Protein AF-A0A433PG69-F1 (afdb_monomer_lite)

Structure (mmCIF, N/CA/C/O backbone):
data_AF-A0A433PG69-F1
#
_entry.id   AF-A0A433PG69-F1
#
loop_
_atom_site.group_PDB
_atom_site.id
_atom_site.type_symbol
_atom_site.label_atom_id
_atom_site.label_alt_id
_atom_site.label_comp_id
_atom_site.label_asym_id
_atom_site.label_entity_id
_atom_site.label_seq_id
_atom_site.pdbx_PDB_ins_code
_atom_site.Cartn_x
_atom_site.Cartn_y
_atom_site.Cartn_z
_atom_site.occupancy
_atom_site.B_iso_or_equiv
_atom_site.auth_seq_id
_atom_site.auth_comp_id
_atom_site.auth_asym_id
_atom_site.auth_atom_id
_atom_site.pdbx_PDB_model_num
ATOM 1 N N . MET A 1 1 ? 30.276 79.316 -25.575 1.00 38.56 1 MET A N 1
ATOM 2 C CA . MET A 1 1 ? 28.998 79.112 -24.863 1.00 38.56 1 MET A CA 1
ATOM 3 C C . MET A 1 1 ? 28.875 77.632 -24.546 1.00 38.56 1 MET A C 1
ATOM 5 O O . MET A 1 1 ? 28.709 76.839 -25.461 1.00 38.56 1 MET A O 1
ATOM 9 N N . ALA A 1 2 ? 29.092 77.260 -23.285 1.00 39.97 2 ALA A N 1
ATOM 10 C CA . ALA A 1 2 ? 28.993 75.883 -22.815 1.00 39.97 2 ALA A CA 1
ATOM 11 C C . ALA A 1 2 ? 27.543 75.619 -22.382 1.00 39.97 2 ALA A C 1
ATOM 13 O O . ALA A 1 2 ? 27.059 76.247 -21.444 1.00 39.97 2 ALA A O 1
ATOM 14 N N . GLY A 1 3 ? 26.840 74.743 -23.101 1.00 41.34 3 GLY A N 1
ATOM 15 C CA . GLY A 1 3 ? 25.512 74.270 -22.710 1.00 41.34 3 GLY A CA 1
ATOM 16 C C . GLY A 1 3 ? 25.641 73.244 -21.586 1.00 41.34 3 GLY A C 1
ATOM 17 O O . GLY A 1 3 ? 26.355 72.252 -21.732 1.00 41.34 3 GLY A O 1
ATOM 18 N N . ALA A 1 4 ? 24.996 73.511 -20.454 1.00 46.56 4 ALA A N 1
ATOM 19 C CA . ALA A 1 4 ? 25.028 72.675 -19.263 1.00 46.56 4 ALA A CA 1
ATOM 20 C C . ALA A 1 4 ? 24.478 71.261 -19.537 1.00 46.56 4 ALA A C 1
ATOM 22 O O . ALA A 1 4 ? 23.396 71.104 -20.103 1.00 46.56 4 ALA A O 1
ATOM 23 N N . ARG A 1 5 ? 25.207 70.225 -19.098 1.00 48.91 5 ARG A N 1
ATOM 24 C CA . ARG A 1 5 ? 24.688 68.853 -19.004 1.00 48.91 5 ARG A CA 1
A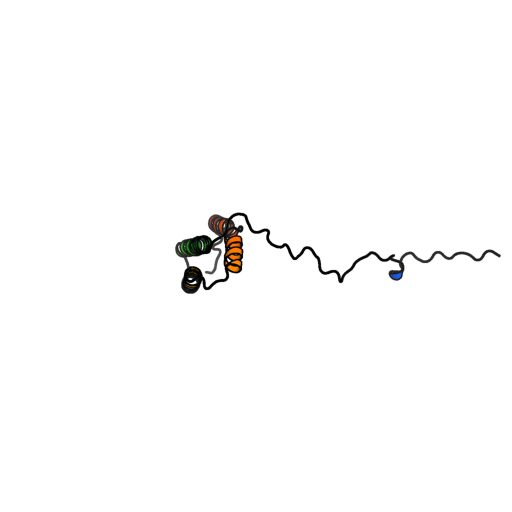TOM 25 C C . ARG A 1 5 ? 23.750 68.780 -17.801 1.00 48.91 5 ARG A C 1
ATOM 27 O O . ARG A 1 5 ? 24.201 68.890 -16.665 1.00 48.91 5 ARG A O 1
ATOM 34 N N . ILE A 1 6 ? 22.460 68.608 -18.057 1.00 53.56 6 ILE A N 1
ATOM 35 C CA . ILE A 1 6 ? 21.463 68.331 -17.019 1.00 53.56 6 ILE A CA 1
ATOM 36 C C . ILE A 1 6 ? 21.668 66.872 -16.563 1.00 53.56 6 ILE A C 1
ATOM 38 O O . ILE A 1 6 ? 21.671 65.989 -17.425 1.00 53.56 6 ILE A O 1
ATOM 42 N N . PRO A 1 7 ? 21.856 66.574 -15.264 1.00 53.19 7 PRO A N 1
ATOM 43 C CA . PRO A 1 7 ? 21.879 65.198 -14.781 1.00 53.19 7 PRO A CA 1
ATOM 44 C C . PRO A 1 7 ? 20.455 64.637 -14.847 1.00 53.19 7 PRO A C 1
ATOM 46 O O . PRO A 1 7 ? 19.538 65.197 -14.246 1.00 53.19 7 PRO A O 1
ATOM 49 N N . LEU A 1 8 ? 20.255 63.552 -15.594 1.00 56.69 8 LEU A N 1
ATOM 50 C CA . LEU A 1 8 ? 18.979 62.835 -15.610 1.00 56.69 8 LEU A CA 1
ATOM 51 C C . LEU A 1 8 ? 18.715 62.230 -14.216 1.00 56.69 8 LEU A C 1
ATOM 53 O O . LEU A 1 8 ? 19.635 61.659 -13.625 1.00 56.69 8 LEU A O 1
ATOM 57 N N . PRO A 1 9 ? 17.492 62.348 -13.666 1.00 52.53 9 PRO A N 1
ATOM 58 C CA . PRO A 1 9 ? 17.159 61.774 -12.369 1.00 52.53 9 PRO A CA 1
ATOM 59 C C . PRO A 1 9 ? 17.228 60.240 -12.406 1.00 52.53 9 PRO A C 1
ATOM 61 O O . PRO A 1 9 ? 16.710 59.593 -13.312 1.00 52.53 9 PRO A O 1
ATOM 64 N N . SER A 1 10 ? 17.857 59.681 -11.373 1.00 56.66 10 SER A N 1
ATOM 65 C CA . SER A 1 10 ? 18.294 58.285 -11.197 1.00 56.66 10 SER A CA 1
ATOM 66 C C . SER A 1 10 ? 17.183 57.214 -11.098 1.00 56.66 10 SER A C 1
ATOM 68 O O . SER A 1 10 ? 17.450 56.121 -10.607 1.00 56.66 10 SER A O 1
ATOM 70 N N . ASN A 1 11 ? 15.953 57.494 -11.537 1.00 56.56 11 ASN A N 1
ATOM 71 C CA . ASN A 1 11 ? 14.779 56.637 -11.299 1.00 56.56 11 ASN A CA 1
ATOM 72 C C . ASN A 1 11 ? 13.997 56.278 -12.576 1.00 56.56 11 ASN A C 1
ATOM 74 O O . ASN A 1 11 ? 12.788 56.052 -12.521 1.00 56.56 11 ASN A O 1
ATOM 78 N N . ASP A 1 12 ? 14.657 56.222 -13.733 1.00 49.34 12 ASP A N 1
ATOM 79 C CA . ASP A 1 12 ? 14.021 55.678 -14.933 1.00 49.34 12 ASP A CA 1
ATOM 80 C C . ASP A 1 12 ? 14.114 54.141 -14.914 1.00 49.34 12 ASP A C 1
ATOM 82 O O . ASP A 1 12 ? 15.195 53.572 -15.063 1.00 49.34 12 ASP A O 1
ATOM 86 N N . PHE A 1 13 ? 12.981 53.451 -14.742 1.00 54.41 13 PHE A N 1
ATOM 87 C CA . PHE A 1 13 ? 12.897 51.981 -14.821 1.00 54.41 13 PHE A CA 1
ATOM 88 C C . PHE A 1 13 ? 13.394 51.432 -16.168 1.00 54.41 13 PHE A C 1
ATOM 90 O O . PHE A 1 13 ? 13.739 50.257 -16.264 1.00 54.41 13 PHE A O 1
ATOM 97 N N . ARG A 1 14 ? 13.446 52.270 -17.212 1.00 53.59 14 ARG A N 1
ATOM 98 C CA . ARG A 1 14 ? 13.968 51.910 -18.538 1.00 53.59 14 ARG A CA 1
ATOM 99 C C . ARG A 1 14 ? 15.491 51.982 -18.639 1.00 53.59 14 ARG A C 1
ATOM 101 O O . ARG A 1 14 ? 16.045 51.506 -19.623 1.00 53.59 14 ARG A O 1
ATOM 108 N N . ALA A 1 15 ? 16.156 52.580 -17.652 1.00 53.00 15 ALA A N 1
ATOM 109 C CA . ALA A 1 15 ? 17.611 52.697 -17.592 1.00 53.00 15 ALA A CA 1
ATOM 110 C C . ALA A 1 15 ? 18.268 51.573 -16.775 1.00 53.00 15 ALA A C 1
ATOM 112 O O . ALA A 1 15 ? 19.483 51.582 -16.577 1.00 53.00 15 ALA A O 1
ATOM 113 N N . LEU A 1 16 ? 17.490 50.589 -16.314 1.00 50.09 16 LEU A N 1
ATOM 114 C CA . LEU A 1 16 ? 18.051 49.331 -15.853 1.00 50.09 16 LEU A CA 1
ATOM 115 C C . LEU A 1 16 ? 18.564 48.594 -17.092 1.00 50.09 16 LEU A C 1
ATOM 117 O O . LEU A 1 16 ? 17.782 48.061 -17.880 1.00 50.09 16 LEU A O 1
ATOM 121 N N . SER A 1 17 ? 19.889 48.607 -17.268 1.00 54.78 17 SER A N 1
ATOM 122 C CA . SER A 1 17 ? 20.630 47.647 -18.091 1.00 54.78 17 SER A CA 1
ATOM 123 C C . SER A 1 17 ? 19.962 46.274 -18.013 1.00 54.78 17 SER A C 1
ATOM 125 O O . SER A 1 17 ? 19.492 45.940 -16.923 1.00 54.78 17 SER A O 1
ATOM 127 N N . PRO A 1 18 ? 19.913 45.492 -19.109 1.00 50.69 18 PRO A N 1
ATOM 128 C CA . PRO A 1 18 ? 19.205 44.220 -19.168 1.00 50.69 18 PRO A CA 1
ATOM 129 C C . PRO A 1 18 ? 19.797 43.260 -18.136 1.00 50.69 18 PRO A C 1
ATOM 131 O O . PRO A 1 18 ? 20.700 42.484 -18.422 1.00 50.69 18 PRO A O 1
ATOM 134 N N . LEU A 1 19 ? 19.303 43.345 -16.903 1.00 52.72 19 LEU A N 1
ATOM 135 C CA . LEU A 1 19 ? 19.381 42.274 -15.945 1.00 52.72 19 LEU A CA 1
ATOM 136 C C . LEU A 1 19 ? 18.608 41.170 -16.644 1.00 52.72 19 LEU A C 1
ATOM 138 O O . LEU A 1 19 ? 17.397 41.294 -16.838 1.00 52.72 19 LEU A O 1
ATOM 142 N N . GLU A 1 20 ? 19.356 40.175 -17.107 1.00 55.28 20 GLU A N 1
ATOM 143 C CA . GLU A 1 20 ? 18.921 38.914 -17.695 1.00 55.28 20 GLU A CA 1
ATOM 144 C C . GLU A 1 20 ? 18.031 38.162 -16.696 1.00 55.28 20 GLU A C 1
ATOM 146 O O . GLU A 1 20 ? 18.357 37.103 -16.177 1.00 55.28 20 GLU A O 1
ATOM 151 N N . TYR A 1 21 ? 16.881 38.734 -16.367 1.00 56.00 21 TYR A N 1
ATOM 152 C CA . TYR A 1 21 ? 15.783 38.040 -15.738 1.00 56.00 21 TYR A CA 1
ATOM 153 C C . TYR A 1 21 ? 14.950 37.484 -16.879 1.00 56.00 21 TYR A C 1
ATOM 155 O O . TYR A 1 21 ? 13.948 38.059 -17.308 1.00 56.00 21 TYR A O 1
ATOM 163 N N . HIS A 1 22 ? 15.412 36.350 -17.402 1.00 60.66 22 HIS A N 1
ATOM 164 C CA . HIS A 1 22 ? 14.621 35.472 -18.246 1.00 60.66 22 HIS A CA 1
ATOM 165 C C . HIS A 1 22 ? 13.474 34.903 -17.403 1.00 60.66 22 HIS A C 1
ATOM 167 O O . HIS A 1 22 ? 13.497 33.766 -16.952 1.00 60.66 22 HIS A O 1
ATOM 173 N N . TRP A 1 23 ? 12.436 35.714 -17.188 1.00 62.03 23 TRP A N 1
ATOM 174 C CA . TRP A 1 23 ? 11.195 35.309 -16.514 1.00 62.03 23 TRP A CA 1
ATOM 175 C C . TRP A 1 23 ? 10.436 34.213 -17.276 1.00 62.03 23 TRP A C 1
ATOM 177 O O . TRP A 1 23 ? 9.468 33.654 -16.774 1.00 62.03 23 TRP A O 1
ATOM 187 N N . ASN A 1 24 ? 10.892 33.917 -18.494 1.00 58.25 24 ASN A N 1
ATOM 188 C CA . ASN A 1 24 ? 10.365 32.890 -19.374 1.00 58.25 24 ASN A CA 1
ATOM 189 C C . ASN A 1 24 ? 11.301 31.686 -19.534 1.00 58.25 24 ASN A C 1
ATOM 191 O O . ASN A 1 24 ? 11.001 30.816 -20.347 1.00 58.25 24 ASN A O 1
ATOM 195 N N . ASP A 1 25 ? 12.413 31.625 -18.793 1.00 63.03 25 ASP A N 1
ATOM 196 C CA . ASP A 1 25 ? 13.157 30.376 -18.677 1.00 63.03 25 ASP A CA 1
ATOM 197 C C . ASP A 1 25 ? 12.454 29.516 -17.623 1.00 63.03 25 ASP A C 1
ATOM 199 O O . ASP A 1 25 ? 12.473 29.862 -16.434 1.00 63.03 25 ASP A O 1
ATOM 203 N N . PRO A 1 26 ? 11.792 28.408 -18.012 1.00 62.34 26 PRO A N 1
ATOM 204 C CA . PRO A 1 26 ? 11.292 27.480 -17.018 1.00 62.34 26 PRO A CA 1
ATOM 205 C C . PRO A 1 26 ? 12.494 27.011 -16.186 1.00 62.34 26 PRO A C 1
ATOM 207 O O . PRO A 1 26 ? 13.546 26.702 -16.756 1.00 62.34 26 PRO A O 1
ATOM 210 N N . PRO A 1 27 ? 12.387 26.954 -14.849 1.00 61.84 27 PRO A N 1
ATOM 211 C CA . PRO A 1 27 ? 13.502 26.530 -14.019 1.00 61.84 27 PRO A CA 1
ATOM 212 C C . PRO A 1 27 ? 13.983 25.151 -14.486 1.00 61.84 27 PRO A C 1
ATOM 214 O O . PRO A 1 27 ? 13.278 24.158 -14.350 1.00 61.84 27 PRO A O 1
ATOM 217 N N . GLN A 1 28 ? 15.201 25.052 -15.023 1.00 58.69 28 GLN A N 1
ATOM 218 C CA . GLN A 1 28 ? 15.724 23.770 -15.523 1.00 58.69 28 GLN A CA 1
ATOM 219 C C . GLN A 1 28 ? 15.949 22.733 -14.401 1.00 58.69 28 GLN A C 1
ATOM 221 O O . GLN A 1 28 ? 16.216 21.567 -14.671 1.00 58.69 28 GLN A O 1
ATOM 226 N N . LYS A 1 29 ? 15.816 23.145 -13.131 1.00 56.44 29 LYS A N 1
ATOM 227 C CA . LYS A 1 29 ? 16.073 22.334 -11.931 1.00 56.44 29 LYS A CA 1
ATOM 228 C C . LYS A 1 29 ? 14.846 21.650 -11.314 1.00 56.44 29 LYS A C 1
ATOM 230 O O . LYS A 1 29 ? 15.004 20.967 -10.310 1.00 56.44 29 LYS A O 1
ATOM 235 N N . ILE A 1 30 ? 13.636 21.808 -11.859 1.00 57.38 30 ILE A N 1
ATOM 236 C CA . ILE A 1 30 ? 12.462 21.066 -11.339 1.00 57.38 30 ILE A CA 1
ATOM 237 C C . ILE A 1 30 ? 12.413 19.608 -11.809 1.00 57.38 30 ILE A C 1
ATOM 239 O O . ILE A 1 30 ? 11.735 18.797 -11.187 1.00 57.38 30 ILE A O 1
ATOM 243 N N . PHE A 1 31 ? 13.166 19.244 -12.848 1.00 56.09 31 PHE A N 1
ATOM 244 C CA . PHE A 1 31 ? 13.256 17.865 -13.324 1.00 56.09 31 PHE A CA 1
ATOM 245 C C . PHE A 1 31 ? 14.516 17.194 -12.774 1.00 56.09 31 PHE A C 1
ATOM 247 O O . PHE A 1 31 ? 15.484 16.966 -13.498 1.00 56.09 31 PHE A O 1
ATOM 254 N N . HIS A 1 32 ? 14.516 16.866 -11.482 1.00 55.31 32 HIS A N 1
ATOM 255 C CA . HIS A 1 32 ? 15.452 15.858 -10.995 1.00 55.31 32 HIS A CA 1
ATOM 256 C C . HIS A 1 32 ? 15.008 14.519 -11.582 1.00 55.31 32 HIS A C 1
ATOM 258 O O . HIS A 1 32 ? 13.983 13.963 -11.192 1.00 55.31 32 HIS A O 1
ATOM 264 N N . LYS A 1 33 ? 15.755 14.018 -12.568 1.00 56.84 33 LYS A N 1
ATOM 265 C CA . LYS A 1 33 ? 15.662 12.614 -12.953 1.00 56.84 33 LYS A CA 1
ATOM 266 C C . LYS A 1 33 ? 16.131 11.836 -11.726 1.00 56.84 33 LYS A C 1
ATOM 268 O O . LYS A 1 33 ? 17.298 11.972 -11.360 1.00 56.84 33 LYS A O 1
ATOM 273 N N . HIS A 1 34 ? 15.216 11.134 -11.056 1.00 52.44 34 HIS A N 1
ATOM 274 C CA . HIS A 1 34 ? 15.583 10.233 -9.970 1.00 52.44 34 HIS A CA 1
ATOM 275 C C . HIS A 1 34 ? 16.703 9.333 -10.494 1.00 52.44 34 HIS A C 1
ATOM 277 O O . HIS A 1 34 ? 16.566 8.700 -11.543 1.00 52.44 34 HIS A O 1
ATOM 283 N N . VAL A 1 35 ? 17.859 9.419 -9.840 1.00 53.06 35 VAL A N 1
ATOM 284 C CA . VAL A 1 35 ? 18.940 8.462 -10.041 1.00 53.06 35 VAL A CA 1
ATOM 285 C C . VAL A 1 35 ? 18.376 7.171 -9.485 1.00 53.06 35 VAL A C 1
ATOM 287 O O . VAL A 1 35 ? 17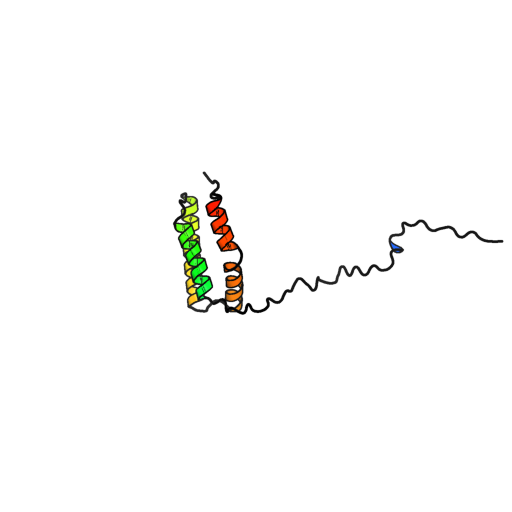.971 7.167 -8.326 1.00 53.06 35 VAL A O 1
ATOM 290 N N . ASP A 1 36 ? 18.257 6.149 -10.332 1.00 51.62 36 ASP A N 1
ATOM 291 C CA . ASP A 1 36 ? 17.770 4.832 -9.940 1.00 51.62 36 ASP A CA 1
ATOM 292 C C . ASP A 1 36 ? 18.490 4.426 -8.645 1.00 51.62 36 ASP A C 1
ATOM 294 O O . ASP A 1 36 ? 19.710 4.255 -8.640 1.00 51.62 36 ASP A O 1
ATOM 298 N N . SER A 1 37 ? 17.761 4.386 -7.526 1.00 50.69 37 SER A N 1
ATOM 299 C CA . SER A 1 37 ? 18.311 3.928 -6.254 1.00 50.69 37 SER A CA 1
ATOM 300 C C . SER A 1 37 ? 18.906 2.536 -6.468 1.00 50.69 37 SER A C 1
ATOM 302 O O . SER A 1 37 ? 18.243 1.659 -7.017 1.00 50.69 37 SER A O 1
ATOM 304 N N . ASP A 1 38 ? 20.145 2.317 -6.012 1.00 53.47 38 ASP A N 1
ATOM 305 C CA . ASP A 1 38 ? 20.901 1.057 -6.171 1.00 53.47 38 ASP A CA 1
ATOM 306 C C . ASP A 1 38 ? 20.214 -0.175 -5.534 1.00 53.47 38 ASP A C 1
ATOM 308 O O . ASP A 1 38 ? 20.697 -1.302 -5.648 1.00 53.47 38 ASP A O 1
ATOM 312 N N . HIS A 1 39 ? 19.081 0.029 -4.858 1.00 54.88 39 HIS A N 1
ATOM 313 C CA . HIS A 1 39 ? 18.239 -1.018 -4.303 1.00 54.88 39 HIS A CA 1
ATOM 314 C C . HIS A 1 39 ? 16.962 -1.098 -5.141 1.00 54.88 39 HIS A C 1
ATOM 316 O O . HIS A 1 39 ? 16.188 -0.138 -5.150 1.00 54.88 39 HIS A O 1
ATOM 322 N N . PRO A 1 40 ? 16.718 -2.211 -5.855 1.00 61.06 40 PRO A N 1
ATOM 323 C CA . PRO A 1 40 ? 15.474 -2.381 -6.579 1.00 61.06 40 PRO A CA 1
ATOM 324 C C . PRO A 1 40 ? 14.343 -2.463 -5.555 1.00 61.06 40 PRO A C 1
ATOM 326 O O . PRO A 1 40 ? 14.140 -3.503 -4.930 1.00 61.06 40 PRO A O 1
ATOM 329 N N . ILE A 1 41 ? 13.624 -1.356 -5.364 1.00 68.50 41 ILE A N 1
ATOM 330 C CA . ILE A 1 41 ? 12.401 -1.385 -4.578 1.00 68.50 41 ILE A CA 1
ATOM 331 C C . ILE A 1 41 ? 11.377 -2.175 -5.382 1.00 68.50 41 ILE A C 1
ATOM 333 O O . ILE A 1 41 ? 10.949 -1.753 -6.461 1.00 68.50 41 ILE A O 1
ATOM 337 N N . ASP A 1 42 ? 11.040 -3.354 -4.873 1.00 80.50 42 ASP A N 1
ATOM 338 C CA . ASP A 1 42 ? 10.162 -4.299 -5.534 1.00 80.50 42 ASP A CA 1
ATOM 339 C C . ASP A 1 42 ? 8.727 -4.222 -4.992 1.00 80.50 42 ASP A C 1
ATOM 341 O O . ASP A 1 42 ? 8.420 -3.606 -3.966 1.00 80.50 42 ASP A O 1
ATOM 345 N N . ALA A 1 43 ? 7.801 -4.841 -5.723 1.00 86.81 43 ALA A N 1
ATOM 346 C CA . ALA A 1 43 ? 6.388 -4.865 -5.349 1.00 86.81 43 ALA A CA 1
ATOM 347 C C . ALA A 1 43 ? 6.160 -5.526 -3.979 1.00 86.81 43 ALA A C 1
ATOM 349 O O . ALA A 1 43 ? 5.205 -5.184 -3.276 1.00 86.81 43 ALA A O 1
ATOM 350 N N . GLN A 1 44 ? 7.051 -6.446 -3.596 1.00 88.00 44 GLN A N 1
ATOM 351 C CA . GLN A 1 44 ? 6.992 -7.158 -2.331 1.00 88.00 44 GLN A CA 1
ATOM 352 C C . GLN A 1 44 ? 7.255 -6.213 -1.156 1.00 88.00 44 GLN A C 1
ATOM 354 O O . GLN A 1 44 ? 6.470 -6.198 -0.208 1.00 88.00 44 GLN A O 1
ATOM 359 N N . TYR A 1 45 ? 8.279 -5.365 -1.247 1.00 87.00 45 TYR A N 1
ATOM 360 C CA . TYR A 1 45 ? 8.559 -4.350 -0.235 1.00 87.00 45 TYR A CA 1
ATOM 361 C C . TYR A 1 45 ? 7.370 -3.401 -0.026 1.00 87.00 45 TYR A C 1
ATOM 363 O O . TYR A 1 45 ? 6.907 -3.207 1.101 1.00 87.00 45 TYR A O 1
ATOM 371 N N . VAL A 1 46 ? 6.809 -2.857 -1.114 1.00 88.81 46 VAL A N 1
ATOM 372 C CA . VAL A 1 46 ? 5.652 -1.941 -1.048 1.00 88.81 46 VAL A CA 1
ATOM 373 C C . VAL A 1 46 ? 4.456 -2.616 -0.373 1.00 88.81 46 VAL A C 1
ATOM 375 O O . VAL A 1 46 ? 3.795 -2.027 0.487 1.00 88.81 46 VAL A O 1
ATOM 378 N N . LYS A 1 47 ? 4.185 -3.874 -0.729 1.00 90.69 47 LYS A N 1
ATOM 379 C CA . LYS A 1 47 ? 3.115 -4.679 -0.133 1.00 90.69 47 LYS A CA 1
ATOM 380 C C . LYS A 1 47 ? 3.308 -4.855 1.370 1.00 90.69 47 LYS A C 1
ATOM 382 O O . LYS A 1 47 ? 2.360 -4.642 2.129 1.00 90.69 47 LYS A O 1
ATOM 387 N N . GLU A 1 48 ? 4.510 -5.226 1.800 1.00 89.00 48 GLU A N 1
ATOM 388 C CA . GLU A 1 48 ? 4.832 -5.440 3.212 1.00 89.00 48 GLU A CA 1
ATOM 389 C C . GLU A 1 48 ? 4.640 -4.166 4.036 1.00 89.00 48 GLU A C 1
ATOM 391 O O . GLU A 1 48 ? 3.977 -4.204 5.077 1.00 89.00 48 GLU A O 1
ATOM 396 N N . VAL A 1 49 ? 5.126 -3.025 3.539 1.00 87.50 49 VAL A N 1
ATOM 397 C CA . VAL A 1 49 ? 4.973 -1.734 4.221 1.00 87.50 49 VAL A CA 1
ATOM 398 C C . VAL A 1 49 ? 3.502 -1.337 4.336 1.00 87.50 49 VAL A C 1
ATOM 400 O O . VAL A 1 49 ? 3.019 -1.060 5.437 1.00 87.50 49 VAL A O 1
ATOM 403 N N . VAL A 1 50 ? 2.754 -1.349 3.229 1.00 88.69 50 VAL A N 1
ATOM 404 C CA . VAL A 1 50 ? 1.343 -0.926 3.215 1.00 88.69 50 VAL A CA 1
ATOM 405 C C . VAL A 1 50 ? 0.481 -1.833 4.099 1.00 88.69 50 VAL A C 1
ATOM 407 O O . VAL A 1 50 ? -0.377 -1.350 4.847 1.00 88.69 50 VAL A O 1
ATOM 410 N N . MET A 1 51 ? 0.717 -3.147 4.065 1.00 89.62 51 MET A N 1
ATOM 411 C CA . MET A 1 51 ? 0.022 -4.087 4.943 1.00 89.62 51 MET A CA 1
ATOM 412 C C . MET A 1 51 ? 0.401 -3.911 6.416 1.00 89.62 51 MET A C 1
ATOM 414 O O . MET A 1 51 ? -0.480 -3.997 7.276 1.00 89.62 51 MET A O 1
ATOM 418 N N . GLY A 1 52 ? 1.675 -3.641 6.710 1.00 86.69 52 GLY A N 1
ATOM 419 C CA . GLY A 1 52 ? 2.155 -3.345 8.058 1.00 86.69 52 GLY A CA 1
ATOM 420 C C . GLY A 1 52 ? 1.460 -2.120 8.651 1.00 86.69 52 GLY A C 1
ATOM 421 O O . GLY A 1 52 ? 0.884 -2.200 9.736 1.00 86.69 52 GLY A O 1
ATOM 422 N N . VAL A 1 53 ? 1.396 -1.022 7.893 1.00 84.19 53 VAL A N 1
ATOM 423 C CA . VAL A 1 53 ? 0.691 0.204 8.304 1.00 84.19 53 VAL A CA 1
ATOM 424 C C . VAL A 1 53 ? -0.793 -0.066 8.554 1.00 84.19 53 VAL A C 1
ATOM 426 O O . VAL A 1 53 ? -1.337 0.359 9.574 1.00 84.19 53 VAL A O 1
ATOM 429 N N . LEU A 1 54 ? -1.464 -0.822 7.678 1.00 87.00 54 LEU A N 1
ATOM 430 C CA . LEU A 1 54 ? -2.865 -1.193 7.893 1.00 87.00 54 LEU A CA 1
ATOM 431 C C . LEU A 1 54 ? -3.051 -2.009 9.182 1.00 87.00 54 LEU A C 1
ATOM 433 O O . LEU A 1 54 ? -4.027 -1.799 9.908 1.00 87.00 54 LEU A O 1
ATOM 437 N N . ALA A 1 55 ? -2.138 -2.938 9.475 1.00 85.62 55 ALA A N 1
ATOM 438 C CA . ALA A 1 55 ? -2.174 -3.724 10.703 1.00 85.62 55 ALA A CA 1
ATOM 439 C C . ALA A 1 55 ? -2.015 -2.834 11.945 1.00 85.62 55 ALA A C 1
ATOM 441 O O . ALA A 1 55 ? -2.764 -3.000 12.909 1.00 85.62 55 ALA A O 1
ATOM 442 N N . GLU A 1 56 ? -1.121 -1.845 11.904 1.00 81.69 56 GLU A N 1
ATOM 443 C CA . GLU A 1 56 ? -0.989 -0.849 12.970 1.00 81.69 56 GLU A CA 1
ATOM 444 C C . GLU A 1 56 ? -2.269 -0.022 13.138 1.00 81.69 56 GLU A C 1
ATOM 446 O O . GLU A 1 56 ? -2.768 0.118 14.256 1.00 81.69 56 GLU A O 1
ATOM 451 N N . CYS A 1 57 ? -2.867 0.454 12.041 1.00 81.19 57 CYS A N 1
ATOM 452 C CA . CYS A 1 57 ? -4.130 1.192 12.083 1.00 81.19 57 CYS A CA 1
ATOM 453 C C . CYS A 1 57 ? -5.274 0.377 12.704 1.00 81.19 57 CYS A C 1
ATOM 455 O O . CYS A 1 57 ? -6.113 0.936 13.407 1.00 81.19 57 CYS A O 1
ATOM 457 N N . LYS A 1 58 ? -5.301 -0.945 12.493 1.00 83.56 58 LYS A N 1
ATOM 458 C CA . LYS A 1 58 ? -6.297 -1.844 13.101 1.00 83.56 58 LYS A CA 1
ATOM 459 C C . LYS A 1 58 ? -6.143 -1.998 14.611 1.00 83.56 58 LYS A C 1
ATOM 461 O O . LYS A 1 58 ? -7.133 -2.250 15.295 1.00 83.56 58 LYS A O 1
ATOM 466 N N . GLN A 1 59 ? -4.927 -1.864 15.132 1.00 81.44 59 GLN A N 1
ATOM 467 C CA . GLN A 1 59 ? -4.660 -1.964 16.570 1.00 81.44 59 GLN A CA 1
ATOM 468 C C . GLN A 1 59 ? -5.040 -0.686 17.330 1.00 81.44 59 GLN A C 1
ATOM 470 O O . GLN A 1 59 ? -5.146 -0.700 18.558 1.00 81.44 59 GLN A O 1
ATOM 475 N N . LEU A 1 60 ? -5.259 0.422 16.621 1.00 76.56 60 LEU A N 1
ATOM 476 C CA . LEU A 1 60 ? -5.594 1.703 17.229 1.00 76.56 60 LEU A CA 1
ATOM 477 C C . LEU A 1 60 ? -7.065 1.707 17.654 1.00 76.56 60 LEU A C 1
ATOM 479 O O . LEU A 1 60 ? -7.970 1.417 16.867 1.00 76.56 60 LEU A O 1
ATOM 483 N N . LYS A 1 61 ? -7.311 2.034 18.930 1.00 63.44 61 LYS A N 1
ATOM 484 C CA . LYS A 1 61 ? -8.665 2.142 19.490 1.00 63.44 61 LYS A CA 1
ATOM 485 C C . LYS A 1 61 ? -9.434 3.211 18.725 1.00 63.44 61 LYS A C 1
ATOM 487 O O . LYS A 1 61 ? -9.161 4.395 18.887 1.00 63.44 61 LYS A O 1
ATOM 492 N N . SER A 1 62 ? -10.390 2.779 17.911 1.00 63.28 62 SER A N 1
ATOM 493 C CA . SER A 1 62 ? -11.098 3.660 16.990 1.00 63.28 62 SER A CA 1
ATOM 494 C C . SER A 1 62 ? -12.597 3.753 17.296 1.00 63.28 62 SER A C 1
ATOM 496 O O . SER A 1 62 ? -13.270 2.749 17.559 1.00 63.28 62 SER A O 1
ATOM 498 N N . GLY A 1 63 ? -13.124 4.981 17.258 1.00 63.41 63 GLY A N 1
ATOM 499 C CA . GLY A 1 63 ? -14.559 5.275 17.339 1.00 63.41 63 GLY A CA 1
ATOM 500 C C . GLY A 1 63 ? -15.336 4.740 16.125 1.00 63.41 63 GLY A C 1
ATOM 501 O O . GLY A 1 63 ? -14.752 4.283 15.141 1.00 63.41 63 GLY A O 1
ATOM 502 N N . SER A 1 64 ? -16.673 4.781 16.157 1.00 62.47 64 SER A N 1
ATOM 503 C CA . SER A 1 64 ? -17.527 4.173 15.113 1.00 62.47 64 SER A CA 1
ATOM 504 C C . SER A 1 64 ? -17.276 4.722 13.698 1.00 62.47 64 SER A C 1
ATOM 506 O O . SER A 1 64 ? -17.249 3.948 12.740 1.00 62.47 64 SER A O 1
ATOM 508 N N . ALA A 1 65 ? -17.026 6.028 13.556 1.00 61.91 65 ALA A N 1
ATOM 509 C CA . ALA A 1 65 ? -16.680 6.657 12.278 1.00 61.91 65 ALA A CA 1
ATOM 510 C C . ALA A 1 65 ? -15.317 6.177 11.744 1.00 61.91 65 ALA A C 1
ATOM 512 O O . ALA A 1 65 ? -15.186 5.847 10.566 1.00 61.91 65 ALA A O 1
ATOM 513 N N . GLN A 1 66 ? -14.327 6.043 12.628 1.00 78.19 66 GLN A N 1
ATOM 514 C CA . GLN A 1 66 ? -12.985 5.564 12.288 1.00 78.19 66 GLN A CA 1
ATOM 515 C C . GLN A 1 66 ? -13.000 4.087 11.861 1.00 78.19 66 GLN A C 1
ATOM 517 O O . GLN A 1 66 ? -12.273 3.712 10.945 1.00 78.19 66 GLN A O 1
ATOM 522 N N . LYS A 1 67 ? -13.900 3.262 12.421 1.00 82.06 67 LYS A N 1
ATOM 523 C CA . LYS A 1 67 ? -14.098 1.867 11.977 1.00 82.06 67 LYS A CA 1
ATOM 524 C C . LYS A 1 67 ? -14.583 1.762 10.530 1.00 82.06 67 LYS A C 1
ATOM 526 O O . LYS A 1 67 ? -14.155 0.864 9.811 1.00 82.06 67 LYS A O 1
ATOM 531 N N . ARG A 1 68 ? -15.469 2.665 10.089 1.00 86.06 68 ARG A N 1
ATOM 532 C CA . ARG A 1 68 ? -15.963 2.677 8.700 1.00 86.06 68 ARG A CA 1
ATOM 533 C C . ARG A 1 68 ? -14.850 3.047 7.724 1.00 86.06 68 ARG A C 1
ATOM 535 O O . ARG A 1 68 ? -14.708 2.382 6.703 1.00 86.06 68 ARG A O 1
ATOM 542 N N . VAL A 1 69 ? -14.061 4.067 8.061 1.00 87.31 69 VAL A N 1
ATOM 543 C CA . VAL A 1 69 ? -12.895 4.474 7.262 1.00 87.31 69 VAL A CA 1
ATOM 544 C C . VAL A 1 69 ? -11.888 3.331 7.184 1.00 87.31 69 VAL A C 1
ATOM 546 O O . VAL A 1 69 ? -11.472 2.968 6.094 1.00 87.31 69 VAL A O 1
ATOM 549 N N . LEU A 1 70 ? -11.572 2.691 8.312 1.00 88.31 70 LEU A N 1
ATOM 550 C CA . LEU A 1 70 ? -10.651 1.557 8.353 1.00 88.31 70 LEU A CA 1
ATOM 551 C C . LEU A 1 70 ? -11.117 0.384 7.475 1.00 88.31 70 LEU A C 1
ATOM 553 O O . LEU A 1 70 ? -10.305 -0.204 6.768 1.00 88.31 70 LEU A O 1
ATOM 557 N N . ALA A 1 71 ? -12.415 0.065 7.483 1.00 89.56 71 ALA A N 1
ATOM 558 C CA . ALA A 1 71 ? -12.974 -0.999 6.651 1.00 89.56 71 ALA A CA 1
ATOM 559 C C . ALA A 1 71 ? -12.915 -0.678 5.142 1.00 89.56 71 ALA A C 1
ATOM 561 O O . ALA A 1 71 ? -12.636 -1.569 4.338 1.00 89.56 71 ALA A O 1
ATOM 562 N N . ASP A 1 72 ? -13.160 0.578 4.749 1.00 92.06 72 ASP A N 1
ATOM 563 C CA . ASP A 1 72 ? -13.010 1.023 3.355 1.00 92.06 72 ASP A CA 1
ATOM 564 C C . ASP A 1 72 ? -11.539 0.995 2.920 1.00 92.06 72 ASP A C 1
ATOM 566 O O . ASP A 1 72 ? -11.208 0.414 1.885 1.00 92.06 72 ASP A O 1
ATOM 570 N N . THR A 1 73 ? -10.643 1.534 3.751 1.00 90.75 73 THR A N 1
ATOM 571 C CA . THR A 1 73 ? -9.196 1.506 3.519 1.00 90.75 73 THR A CA 1
ATOM 572 C C . THR A 1 73 ? -8.681 0.076 3.387 1.00 90.75 73 THR A C 1
ATOM 574 O O . THR A 1 73 ? -7.948 -0.220 2.449 1.00 90.75 73 THR A O 1
ATOM 577 N N . GLU A 1 74 ? -9.114 -0.847 4.252 1.00 93.62 74 GLU A N 1
ATOM 578 C CA . GLU A 1 74 ? -8.756 -2.265 4.147 1.00 93.62 74 GLU A CA 1
ATOM 579 C C . GLU A 1 74 ? -9.194 -2.873 2.809 1.00 93.62 74 GLU A C 1
ATOM 581 O O . GLU A 1 74 ? -8.425 -3.607 2.188 1.00 93.62 74 GLU A O 1
ATOM 586 N N . ARG A 1 75 ? -10.412 -2.573 2.344 1.00 95.06 75 ARG A N 1
ATOM 587 C CA . ARG A 1 75 ? -10.901 -3.074 1.053 1.00 95.06 75 ARG A CA 1
ATOM 588 C C . ARG A 1 75 ? -10.045 -2.558 -0.104 1.00 95.06 75 ARG A C 1
ATOM 590 O O . ARG A 1 75 ? -9.698 -3.337 -0.988 1.00 95.06 75 ARG A O 1
ATOM 597 N N . ARG A 1 76 ? -9.696 -1.268 -0.094 1.00 95.44 76 ARG A N 1
ATOM 598 C CA . ARG A 1 76 ? -8.859 -0.654 -1.137 1.00 95.44 76 ARG A CA 1
ATOM 599 C C . ARG A 1 76 ? -7.439 -1.205 -1.127 1.00 95.44 76 ARG A C 1
ATOM 601 O O . ARG A 1 76 ? -6.926 -1.534 -2.188 1.00 95.44 76 ARG A O 1
ATOM 608 N N . ILE A 1 77 ? -6.843 -1.366 0.055 1.00 93.69 77 ILE A N 1
ATOM 609 C CA . ILE A 1 77 ? -5.500 -1.938 0.203 1.00 93.69 77 ILE A CA 1
ATOM 610 C C . ILE A 1 77 ? -5.468 -3.382 -0.297 1.00 93.69 77 ILE A C 1
ATOM 612 O O . ILE A 1 77 ? -4.549 -3.730 -1.024 1.00 93.69 77 ILE A O 1
ATOM 616 N N . LYS A 1 78 ? -6.479 -4.207 0.008 1.00 93.75 78 LYS A N 1
ATOM 617 C CA . LYS A 1 78 ? -6.559 -5.572 -0.542 1.00 93.75 78 LYS A CA 1
ATOM 618 C C . LYS A 1 78 ? -6.592 -5.571 -2.069 1.00 93.75 78 LYS A C 1
ATOM 620 O O . LYS A 1 78 ? -5.804 -6.270 -2.685 1.00 93.75 78 LYS A O 1
ATOM 625 N N . GLY A 1 79 ? -7.444 -4.739 -2.673 1.00 95.06 79 GLY A N 1
ATOM 626 C CA . GLY A 1 79 ? -7.502 -4.624 -4.133 1.00 95.06 79 GLY A CA 1
ATOM 627 C C . GLY A 1 79 ? -6.194 -4.124 -4.754 1.00 95.06 79 GLY A C 1
ATOM 628 O O . GLY A 1 79 ? -5.822 -4.573 -5.832 1.00 95.06 79 GLY A O 1
ATOM 629 N N . PHE A 1 80 ? -5.486 -3.223 -4.074 1.00 93.38 80 PHE A N 1
ATOM 630 C CA . PHE A 1 80 ? -4.171 -2.741 -4.495 1.00 93.38 80 PHE A CA 1
ATOM 631 C C . PHE A 1 80 ? -3.090 -3.829 -4.394 1.00 93.38 80 PHE A C 1
ATOM 633 O O . PHE A 1 80 ? -2.317 -4.005 -5.330 1.00 93.38 80 PHE A O 1
ATOM 640 N N . VAL A 1 81 ? -3.065 -4.601 -3.304 1.00 93.88 81 VAL A N 1
ATOM 641 C CA . VAL A 1 81 ? -2.146 -5.739 -3.137 1.00 93.88 81 VAL A CA 1
ATOM 642 C C . VAL A 1 81 ? -2.396 -6.808 -4.200 1.00 93.88 81 VAL A C 1
ATOM 644 O O . VAL A 1 81 ? -1.440 -7.304 -4.785 1.00 93.88 81 VAL A O 1
ATOM 647 N N . ASP A 1 82 ? -3.657 -7.106 -4.517 1.00 95.06 82 ASP A N 1
ATOM 648 C CA . ASP A 1 82 ? -3.991 -8.049 -5.589 1.00 95.06 82 ASP A CA 1
ATOM 649 C C . ASP A 1 82 ? -3.477 -7.567 -6.960 1.00 95.06 82 ASP A C 1
ATOM 651 O O . ASP A 1 82 ? -3.029 -8.378 -7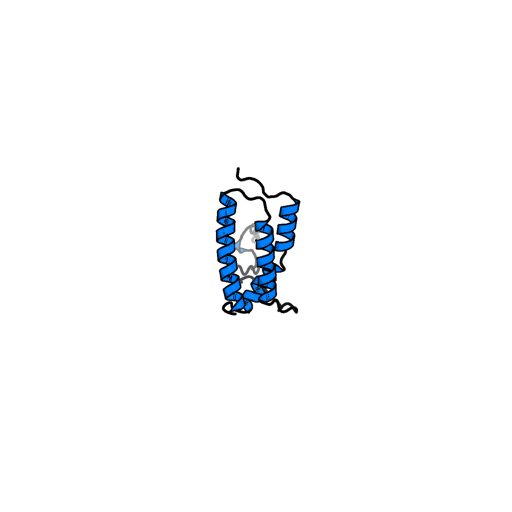.768 1.00 95.06 82 ASP A O 1
ATOM 655 N N . GLN A 1 83 ? -3.529 -6.258 -7.238 1.00 93.94 83 GLN A N 1
ATOM 656 C CA . GLN A 1 83 ? -2.984 -5.672 -8.472 1.00 93.94 83 GLN A CA 1
ATOM 657 C C . GLN A 1 83 ? -1.451 -5.736 -8.508 1.00 93.94 83 GLN A C 1
ATOM 659 O O . GLN A 1 83 ? -0.878 -6.026 -9.559 1.00 93.94 83 GLN A O 1
ATOM 664 N N . LEU A 1 84 ? -0.786 -5.507 -7.369 1.00 91.81 84 LEU A N 1
ATOM 665 C CA . LEU A 1 84 ? 0.664 -5.681 -7.237 1.00 91.81 84 LEU A CA 1
ATOM 666 C C . LEU A 1 84 ? 1.078 -7.135 -7.498 1.00 91.81 84 LEU A C 1
ATOM 668 O O . LEU A 1 84 ? 1.971 -7.371 -8.307 1.00 91.81 84 LEU A O 1
ATOM 672 N N . ASP A 1 85 ? 0.403 -8.102 -6.869 1.00 90.81 85 ASP A N 1
ATOM 673 C CA . ASP A 1 85 ? 0.717 -9.533 -6.995 1.00 90.81 85 ASP A CA 1
ATOM 674 C C . ASP A 1 85 ? 0.526 -10.048 -8.430 1.00 90.81 85 ASP A C 1
ATOM 676 O O . ASP A 1 85 ? 1.246 -10.939 -8.882 1.00 90.81 85 ASP A O 1
ATOM 680 N N . LYS A 1 86 ? -0.429 -9.476 -9.170 1.00 93.25 86 LYS A N 1
ATOM 681 C CA . LYS A 1 86 ? -0.655 -9.793 -10.587 1.00 93.25 86 LYS A CA 1
ATOM 682 C C . LYS A 1 86 ? 0.287 -9.056 -11.541 1.00 93.25 86 LYS A C 1
ATOM 684 O O . LYS A 1 86 ? 0.234 -9.313 -12.741 1.00 93.25 86 LYS A O 1
ATOM 689 N N . GLY A 1 87 ? 1.118 -8.138 -11.042 1.00 89.88 87 GLY A N 1
ATOM 690 C CA . GLY A 1 87 ? 1.963 -7.287 -11.879 1.00 89.88 87 GLY A CA 1
ATOM 691 C C . GLY A 1 87 ? 1.160 -6.341 -12.779 1.00 89.88 87 GLY A C 1
ATOM 692 O O . GLY A 1 87 ? 1.627 -5.971 -13.851 1.00 89.88 87 GLY A O 1
ATOM 693 N N . GLU A 1 88 ? -0.057 -5.968 -12.371 1.00 92.31 88 GLU A N 1
ATOM 694 C CA . GLU A 1 88 ? -0.929 -5.047 -13.120 1.00 92.31 88 GLU A CA 1
ATOM 695 C C . GLU A 1 88 ? -0.493 -3.578 -12.962 1.00 92.31 88 GLU A C 1
ATOM 697 O O . GLU A 1 88 ? -0.965 -2.702 -13.688 1.00 92.31 88 GLU A O 1
ATOM 702 N N . ILE A 1 89 ? 0.416 -3.302 -12.022 1.00 88.81 89 ILE A N 1
ATOM 703 C CA . ILE A 1 89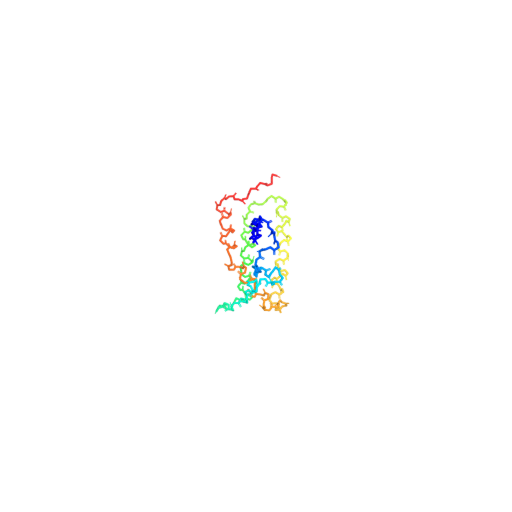 ? 0.971 -1.973 -11.757 1.00 88.81 89 ILE A CA 1
ATOM 704 C C . ILE A 1 89 ? 2.331 -1.840 -12.440 1.00 88.81 89 ILE A C 1
ATOM 706 O O . ILE A 1 89 ? 3.203 -2.693 -12.288 1.00 88.81 89 ILE A O 1
ATOM 710 N N . ASP A 1 90 ? 2.515 -0.739 -13.171 1.00 89.94 90 ASP A N 1
ATOM 711 C CA . ASP A 1 90 ? 3.767 -0.431 -13.863 1.00 89.94 90 ASP A CA 1
ATOM 712 C C . ASP A 1 90 ? 4.957 -0.389 -12.891 1.00 89.94 90 ASP A C 1
ATOM 714 O O . ASP A 1 90 ? 4.885 0.215 -11.818 1.00 89.94 90 ASP A O 1
ATOM 718 N N . ALA A 1 91 ? 6.077 -0.993 -13.289 1.00 83.81 91 ALA A N 1
ATOM 719 C CA . ALA A 1 91 ? 7.265 -1.104 -12.448 1.00 83.81 91 ALA A CA 1
ATOM 720 C C . ALA A 1 91 ? 7.809 0.259 -11.988 1.00 83.81 91 ALA A C 1
ATOM 722 O O . ALA A 1 91 ? 8.271 0.373 -10.857 1.00 83.81 91 ALA A O 1
ATOM 723 N N . ARG A 1 92 ? 7.702 1.318 -12.807 1.00 85.12 92 ARG A N 1
ATOM 724 C CA . ARG A 1 92 ? 8.135 2.667 -12.406 1.00 85.12 92 ARG A CA 1
ATOM 725 C C . ARG A 1 92 ? 7.244 3.229 -11.306 1.00 85.12 92 ARG A C 1
ATOM 727 O O . ARG A 1 92 ? 7.744 3.877 -10.393 1.00 85.12 92 ARG A O 1
ATOM 734 N N . LEU A 1 93 ? 5.937 2.962 -11.374 1.00 86.81 93 LEU A N 1
ATOM 735 C CA . LEU A 1 93 ? 5.007 3.342 -10.311 1.00 86.81 93 LEU A CA 1
ATOM 736 C C . LEU A 1 93 ? 5.304 2.573 -9.025 1.00 86.81 93 LEU A C 1
ATOM 738 O O . LEU A 1 93 ? 5.266 3.173 -7.955 1.00 86.81 93 LEU A O 1
ATOM 742 N N . VAL A 1 94 ? 5.632 1.282 -9.118 1.00 88.75 94 VAL A N 1
ATOM 743 C CA . VAL A 1 94 ? 6.054 0.483 -7.958 1.00 88.75 94 VAL A CA 1
ATOM 744 C C . VAL A 1 94 ? 7.307 1.075 -7.320 1.00 88.75 94 VAL A C 1
ATOM 746 O O . VAL A 1 94 ? 7.313 1.270 -6.109 1.00 88.75 94 VAL A O 1
ATOM 749 N N . SER A 1 95 ? 8.319 1.444 -8.110 1.00 85.44 95 SER A N 1
ATOM 750 C CA . SER A 1 95 ? 9.523 2.093 -7.584 1.00 85.44 95 SER A CA 1
ATOM 751 C C . SER A 1 95 ? 9.213 3.435 -6.913 1.00 85.44 95 SER A C 1
ATOM 753 O O . SER A 1 95 ? 9.647 3.652 -5.787 1.00 85.44 95 SER A O 1
ATOM 755 N N . SER A 1 96 ? 8.391 4.301 -7.519 1.00 85.75 96 SER A N 1
ATOM 756 C CA . SER A 1 96 ? 7.990 5.573 -6.890 1.00 85.75 96 SER A CA 1
ATOM 757 C C . SER A 1 96 ? 7.168 5.380 -5.609 1.00 85.75 96 SER A C 1
ATOM 759 O O . SER A 1 96 ? 7.322 6.128 -4.647 1.00 85.75 96 SER A O 1
ATOM 761 N N . LEU A 1 97 ? 6.286 4.377 -5.564 1.00 86.88 97 LEU A N 1
ATOM 762 C CA . LEU A 1 97 ? 5.562 4.004 -4.343 1.00 86.88 97 LEU A CA 1
ATOM 763 C C . LEU A 1 97 ? 6.514 3.453 -3.278 1.00 86.88 97 LEU A C 1
ATOM 765 O O . LEU A 1 97 ? 6.336 3.725 -2.094 1.00 86.88 97 LEU A O 1
ATOM 769 N N . GLY A 1 98 ? 7.530 2.720 -3.715 1.00 87.19 98 GLY A N 1
ATOM 770 C CA . GLY A 1 98 ? 8.660 2.276 -2.923 1.00 87.19 98 GLY A CA 1
ATOM 771 C C . GLY A 1 98 ? 9.375 3.413 -2.216 1.00 87.19 98 GLY A C 1
ATOM 772 O O . GLY A 1 98 ? 9.467 3.417 -0.993 1.00 87.19 98 GLY A O 1
ATOM 773 N N . GLU A 1 99 ? 9.799 4.416 -2.977 1.00 84.06 99 GLU A N 1
ATOM 774 C CA . GLU A 1 99 ? 10.457 5.612 -2.447 1.00 84.06 99 GLU A CA 1
ATOM 775 C C . GLU A 1 99 ? 9.554 6.368 -1.458 1.00 84.06 99 GLU A C 1
ATOM 777 O O . GLU A 1 99 ? 10.029 6.888 -0.450 1.00 84.06 99 GLU A O 1
ATOM 782 N N . LEU A 1 100 ? 8.234 6.400 -1.692 1.00 81.31 100 LEU A N 1
ATOM 783 C CA . LEU A 1 100 ? 7.277 6.964 -0.731 1.00 81.31 100 LEU A CA 1
ATOM 784 C C . LEU A 1 100 ? 7.184 6.144 0.565 1.00 81.31 100 LEU A C 1
ATOM 786 O O . LEU A 1 100 ? 6.982 6.725 1.632 1.00 81.31 100 LEU A O 1
ATOM 790 N N . CYS A 1 101 ? 7.308 4.818 0.476 1.00 82.31 101 CYS A N 1
ATOM 791 C CA . CYS A 1 101 ? 7.316 3.911 1.624 1.00 82.31 101 CYS A CA 1
ATOM 792 C C . CYS A 1 101 ? 8.619 4.008 2.433 1.00 82.31 101 CYS A C 1
ATOM 794 O O . CYS A 1 101 ? 8.575 3.918 3.660 1.00 82.31 101 CYS A O 1
ATOM 796 N N . GLU A 1 102 ? 9.751 4.221 1.757 1.00 77.75 102 GLU A N 1
ATOM 797 C CA . GLU A 1 102 ? 11.054 4.493 2.379 1.00 77.75 102 GLU A CA 1
ATOM 798 C C . GLU A 1 102 ? 11.142 5.905 2.967 1.00 77.75 102 GLU A C 1
ATOM 800 O O . GLU A 1 102 ? 11.805 6.124 3.986 1.00 77.75 102 GLU A O 1
ATOM 805 N N . GLY A 1 103 ? 10.459 6.866 2.339 1.00 64.12 103 GLY A N 1
ATOM 806 C CA . GLY A 1 103 ? 10.331 8.232 2.820 1.00 64.12 103 GLY A CA 1
ATOM 807 C C . GLY A 1 103 ? 9.785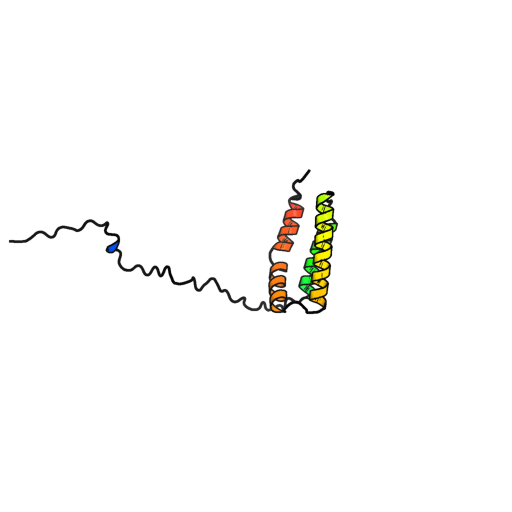 8.280 4.245 1.00 64.12 103 GLY A C 1
ATOM 808 O O . GLY A 1 103 ? 9.165 7.337 4.731 1.00 64.12 103 GLY A O 1
ATOM 809 N N . GLU A 1 104 ? 9.997 9.407 4.931 1.00 58.31 104 GLU A N 1
ATOM 810 C CA . GLU A 1 104 ? 9.735 9.627 6.364 1.00 58.31 104 GLU A CA 1
ATOM 811 C C . GLU A 1 104 ? 8.354 9.186 6.900 1.00 58.31 104 GLU A C 1
ATOM 813 O O . GLU A 1 104 ? 8.141 9.266 8.102 1.00 58.31 104 GLU A O 1
ATOM 818 N N . TRP A 1 105 ? 7.414 8.715 6.082 1.00 63.81 105 TRP A N 1
ATOM 819 C CA . TRP A 1 105 ? 6.076 8.253 6.440 1.00 63.81 105 TRP A CA 1
ATOM 820 C C . TRP A 1 105 ? 6.034 7.247 7.596 1.00 63.81 105 TRP A C 1
ATOM 822 O O . TRP A 1 105 ? 5.268 7.455 8.536 1.00 63.81 105 TRP A O 1
ATOM 832 N N . LEU A 1 106 ? 6.869 6.201 7.599 1.00 64.19 106 LEU A N 1
ATOM 833 C CA . LEU A 1 106 ? 6.885 5.221 8.699 1.00 64.19 106 LEU A CA 1
ATOM 834 C C . LEU A 1 106 ? 7.404 5.830 10.011 1.00 64.19 106 LEU A C 1
ATOM 836 O O . LEU A 1 106 ? 6.825 5.613 11.079 1.00 64.19 106 LEU A O 1
ATOM 840 N N . ASN A 1 107 ? 8.447 6.658 9.931 1.00 64.81 107 ASN A N 1
ATOM 841 C CA . ASN A 1 107 ? 8.970 7.393 11.084 1.00 64.81 107 ASN A CA 1
ATOM 842 C C . ASN A 1 107 ? 7.979 8.463 11.569 1.00 64.81 107 ASN A C 1
ATOM 844 O O . ASN A 1 107 ? 7.826 8.664 12.771 1.00 64.81 107 ASN A O 1
ATOM 848 N N . ARG A 1 108 ? 7.241 9.095 10.652 1.00 63.31 108 ARG A N 1
ATOM 849 C CA . ARG A 1 108 ? 6.201 10.090 10.924 1.00 63.31 108 ARG A CA 1
ATOM 850 C C . ARG A 1 108 ? 4.996 9.453 11.604 1.00 63.31 108 ARG A C 1
ATOM 852 O O . ARG A 1 108 ? 4.508 10.009 12.577 1.00 63.31 108 ARG A O 1
ATOM 859 N N . LEU A 1 109 ? 4.531 8.291 11.145 1.00 64.19 109 LEU A N 1
ATOM 860 C CA . LEU A 1 109 ? 3.437 7.548 11.779 1.00 64.19 109 LEU A CA 1
ATOM 861 C C . LEU A 1 109 ? 3.810 7.098 13.192 1.00 64.19 109 LEU A C 1
ATOM 863 O O . LEU A 1 109 ? 3.017 7.267 14.121 1.00 64.19 109 LEU A O 1
ATOM 867 N N . ARG A 1 110 ? 5.034 6.587 13.374 1.00 64.25 110 ARG A N 1
ATOM 868 C CA . ARG A 1 110 ? 5.559 6.222 14.694 1.00 64.25 110 ARG A CA 1
ATOM 869 C C . ARG A 1 110 ? 5.657 7.439 15.614 1.00 64.25 110 ARG A C 1
ATOM 871 O O . ARG A 1 110 ? 5.154 7.389 16.732 1.00 64.25 110 ARG A O 1
ATOM 878 N N . PHE A 1 111 ? 6.191 8.550 15.114 1.00 65.38 111 PHE A N 1
ATOM 879 C CA . PHE A 1 111 ? 6.237 9.819 15.835 1.00 65.38 111 PHE A CA 1
ATOM 880 C C . PHE A 1 111 ? 4.832 10.322 16.209 1.00 65.38 111 PHE A C 1
ATOM 882 O O . PHE A 1 111 ? 4.598 10.700 17.350 1.00 65.38 111 PHE A O 1
ATOM 889 N N . LEU A 1 112 ? 3.855 10.272 15.299 1.00 62.69 112 LEU A N 1
ATOM 890 C CA . LEU A 1 112 ? 2.469 10.683 15.574 1.00 62.69 112 LEU A CA 1
ATOM 891 C C . LEU A 1 112 ? 1.785 9.787 16.619 1.00 62.69 112 LEU A C 1
ATOM 893 O O . LEU A 1 112 ? 0.999 10.278 17.432 1.00 62.69 112 LEU A O 1
ATOM 897 N N . LYS A 1 113 ? 2.108 8.488 16.634 1.00 62.50 113 LYS A N 1
ATOM 898 C CA . LYS A 1 113 ? 1.674 7.541 17.670 1.00 62.50 113 LYS A CA 1
ATOM 899 C C . LYS A 1 113 ? 2.293 7.873 19.032 1.00 62.50 113 LYS A C 1
ATOM 901 O O . LYS A 1 113 ? 1.571 7.884 20.026 1.00 62.50 113 LYS A O 1
ATOM 906 N N . GLU A 1 114 ? 3.591 8.164 19.078 1.00 65.38 114 GLU A N 1
ATOM 907 C CA . GLU A 1 114 ? 4.320 8.534 20.303 1.00 65.38 114 GLU A CA 1
ATOM 908 C C . GLU A 1 114 ? 3.869 9.885 20.872 1.00 65.38 114 GLU A C 1
ATOM 910 O O . GLU A 1 114 ? 3.764 10.039 22.086 1.00 65.38 114 GLU A O 1
ATOM 915 N N . GLN A 1 115 ? 3.516 10.839 20.009 1.00 62.44 115 GLN A N 1
ATOM 916 C CA . GLN A 1 115 ? 2.999 12.154 20.400 1.00 62.44 115 GLN A CA 1
ATOM 917 C C . GLN A 1 115 ? 1.519 12.135 20.819 1.00 62.44 115 GLN A C 1
ATOM 919 O O . GLN A 1 115 ? 0.943 13.185 21.099 1.00 62.44 115 GLN A O 1
ATOM 924 N N . GLY A 1 116 ? 0.864 10.967 20.834 1.00 54.47 116 GLY A N 1
ATOM 925 C CA . GLY A 1 116 ? -0.551 10.865 21.195 1.00 54.47 116 GLY A CA 1
ATOM 926 C C . GLY A 1 116 ? -1.474 11.634 20.245 1.00 54.47 116 GLY A C 1
ATOM 927 O O . GLY A 1 116 ? -2.600 11.964 20.620 1.00 54.47 116 GLY A O 1
ATOM 928 N N . PHE A 1 117 ? -1.032 11.903 19.010 1.00 50.78 117 PHE A N 1
ATOM 929 C CA . PHE A 1 117 ? -1.785 12.642 17.996 1.00 50.78 117 PHE A C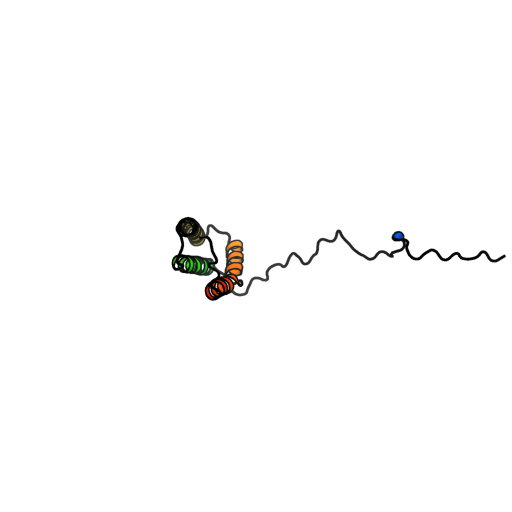A 1
ATOM 930 C C . PHE A 1 117 ? -2.851 11.746 17.339 1.00 50.78 117 PHE A C 1
ATOM 932 O O . PHE A 1 117 ? -2.997 11.675 16.126 1.00 50.78 117 PHE A O 1
ATOM 939 N N . TRP A 1 118 ? -3.628 11.055 18.172 1.00 51.22 118 TRP A N 1
ATOM 940 C CA . TRP A 1 118 ? -5.009 10.686 17.882 1.00 51.22 118 TRP A CA 1
ATOM 941 C C . TRP A 1 118 ? -5.897 11.748 18.533 1.00 51.22 118 TRP A C 1
ATOM 943 O O . TRP A 1 118 ? -6.698 11.468 19.421 1.00 51.22 118 TRP A O 1
ATOM 953 N N . LEU A 1 119 ? -5.699 13.010 18.143 1.00 42.31 119 LEU A N 1
ATOM 954 C CA . LEU A 1 119 ? -6.515 14.111 18.637 1.00 42.31 119 LEU A CA 1
ATOM 955 C C . LEU A 1 119 ? -7.852 14.130 17.893 1.00 42.31 119 LEU A C 1
ATOM 957 O O . LEU A 1 119 ? -7.961 14.605 16.769 1.00 42.31 119 LEU A O 1
ATOM 961 N N . GLY A 1 120 ? -8.864 13.605 18.582 1.00 41.66 120 GLY A N 1
ATOM 962 C CA . GLY A 1 120 ? -10.102 14.341 18.820 1.00 41.66 120 GLY A CA 1
ATOM 963 C C . GLY A 1 120 ? -11.045 14.520 17.636 1.00 41.66 120 GLY A C 1
ATOM 964 O O . GLY A 1 120 ? -11.154 15.608 17.087 1.00 41.66 120 GLY A O 1
ATOM 965 N N . PHE A 1 121 ? -11.857 13.502 17.368 1.00 36.38 121 PHE A N 1
ATOM 966 C CA . PHE A 1 121 ? -13.268 13.747 17.075 1.00 36.38 121 PHE A CA 1
ATOM 967 C C . PHE A 1 121 ? -14.070 12.944 18.097 1.00 36.38 121 PHE A C 1
ATOM 969 O O . PHE A 1 121 ? -14.039 11.711 18.073 1.00 36.38 121 PHE A O 1
ATOM 976 N N . SER A 1 122 ? -14.647 13.676 19.058 1.00 37.09 122 SER A N 1
ATOM 977 C CA . SER A 1 122 ? -15.616 13.181 20.042 1.00 37.09 122 SER A CA 1
ATOM 978 C C . SER A 1 122 ? -16.784 12.455 19.390 1.00 37.09 122 SER A C 1
ATOM 980 O O . SER A 1 122 ? -17.148 12.818 18.248 1.00 37.09 122 SER A O 1
#

Foldseek 3Di:
DDDDDDDDDPDDPVPPDPPPPPVVPDPPPPDPPPPQPPDQQALVNLLVLLVVVLVVLVVDDDDPVSVVVSVVSVVVSVVVNVCRVVVVDDSVVSVVSSVVSVPCVVVVVVVCVVVVVPDDDD

Radius of gyration: 28.07 Å; chains: 1; bounding box: 46×89×46 Å

Secondary structure (DSSP, 8-state):
-----PPPPS--GGGS------TTS--TTS-------SS---HHHHHHHHHHHHHHHHHS---HHHHHHHHHHHHHHHHHHHHHHTT-S-HHHHHHHHHHHHSTHHHHHHHHHHTT------

Sequence (122 aa):
MAGARIPLPSNDFRALSPLEYHWNDPPQKIFHKHVDSDHPIDAQYVKEVVMGVLAECKQLKSGSAQKRVLADTERRIKGFVDQLDKGEIDARLVSSLGELCEGEWLNRLRFLKEQGFWLGFS

pLDDT: mean 70.46, std 17.15, range [36.38, 95.44]